Protein AF-A0A496QMP9-F1 (afdb_monomer_lite)

Radius of gyration: 12.94 Å; chains: 1; bounding box: 21×35×27 Å

Secondary structure (DSSP, 8-state):
---HHHHHHHHHHHHHHHHTT--EEEEEEEEEEETTEEEEEEEEEEEETTEEE---

pLDDT: mean 78.3, std 11.39, range [45.09, 94.44]

Structure (mmCIF, N/CA/C/O backbone):
data_AF-A0A496QMP9-F1
#
_entry.id   AF-A0A496QMP9-F1
#
loop_
_atom_site.group_PDB
_atom_site.id
_atom_site.type_symbol
_atom_site.label_atom_id
_atom_site.label_alt_id
_atom_site.label_comp_id
_atom_site.label_asym_id
_atom_site.label_entity_id
_atom_site.label_seq_id
_atom_site.pdbx_PDB_ins_code
_atom_site.Cartn_x
_atom_site.Cartn_y
_atom_site.Cartn_z
_atom_site.occupancy
_atom_site.B_iso_or_equiv
_atom_site.auth_seq_id
_atom_site.auth_comp_id
_atom_site.auth_asym_id
_atom_site.auth_atom_id
_atom_site.pdbx_PDB_model_num
ATOM 1 N N . GLY A 1 1 ? 7.121 10.240 -5.614 1.00 50.41 1 GLY A N 1
ATOM 2 C CA . GLY A 1 1 ? 8.593 10.230 -5.479 1.00 50.41 1 GLY A CA 1
ATOM 3 C C . GLY A 1 1 ? 8.866 10.960 -4.202 1.00 50.41 1 GLY A C 1
ATOM 4 O O . GLY A 1 1 ? 8.584 12.147 -4.193 1.00 50.41 1 GLY A O 1
ATOM 5 N N . PRO A 1 2 ? 9.286 10.263 -3.135 1.00 51.94 2 PRO A N 1
ATOM 6 C CA . PRO A 1 2 ? 8.664 10.363 -1.819 1.00 51.94 2 PRO A CA 1
ATOM 7 C C . PRO A 1 2 ? 8.777 11.781 -1.264 1.00 51.94 2 PRO A C 1
ATOM 9 O O . PRO A 1 2 ? 9.767 12.154 -0.636 1.00 51.94 2 PRO A O 1
ATOM 12 N N . GLY A 1 3 ? 7.768 12.596 -1.557 1.00 61.53 3 GLY A N 1
ATOM 13 C CA . GLY A 1 3 ? 7.649 13.937 -1.020 1.00 61.53 3 GLY A CA 1
ATOM 14 C C . GLY A 1 3 ? 7.140 13.902 0.418 1.00 61.53 3 GLY A C 1
ATOM 15 O O . GLY A 1 3 ? 6.445 12.977 0.832 1.00 61.53 3 GLY A O 1
ATOM 16 N N . LEU A 1 4 ? 7.415 14.968 1.172 1.00 62.00 4 LEU A N 1
ATOM 17 C CA . LEU A 1 4 ? 6.890 15.180 2.529 1.00 62.00 4 LEU A CA 1
ATOM 18 C C . LEU A 1 4 ? 5.355 14.996 2.604 1.00 62.00 4 LEU A C 1
ATOM 20 O O . LEU A 1 4 ? 4.834 14.492 3.594 1.00 62.00 4 LEU A O 1
ATOM 24 N N . LEU A 1 5 ? 4.635 15.363 1.534 1.00 63.84 5 LEU A N 1
ATOM 25 C CA . LEU A 1 5 ? 3.182 15.194 1.419 1.00 63.84 5 LEU A CA 1
ATOM 26 C C . LEU A 1 5 ? 2.754 13.731 1.239 1.00 63.84 5 LEU A C 1
ATOM 28 O O . LEU A 1 5 ? 1.755 13.336 1.833 1.00 63.84 5 LEU A O 1
ATOM 32 N N . GLU A 1 6 ? 3.514 12.921 0.492 1.00 69.00 6 GLU A N 1
ATOM 33 C CA . GLU A 1 6 ? 3.243 11.480 0.343 1.00 69.00 6 GLU A CA 1
ATOM 34 C C . GLU A 1 6 ? 3.348 10.785 1.708 1.00 69.00 6 GLU A C 1
ATOM 36 O O . GLU A 1 6 ? 2.477 10.004 2.080 1.00 69.00 6 GLU A O 1
ATOM 41 N N . GLN A 1 7 ? 4.348 11.147 2.519 1.00 75.38 7 GLN A N 1
ATOM 42 C CA . GLN A 1 7 ? 4.520 10.564 3.851 1.00 75.38 7 GLN A CA 1
ATOM 43 C C . GLN A 1 7 ? 3.408 10.967 4.832 1.00 75.38 7 GLN A C 1
ATOM 45 O O . GLN A 1 7 ? 2.933 10.134 5.607 1.00 75.38 7 GLN A O 1
ATOM 50 N N . CYS A 1 8 ? 2.951 12.221 4.791 1.00 80.38 8 CYS A N 1
ATOM 51 C CA . CYS A 1 8 ? 1.808 12.665 5.591 1.00 80.38 8 CYS A CA 1
ATOM 52 C C . CYS A 1 8 ? 0.500 11.977 5.164 1.00 80.38 8 CYS A C 1
ATOM 54 O O . CYS A 1 8 ? -0.253 11.537 6.034 1.00 80.38 8 CYS A O 1
ATOM 56 N N . CYS A 1 9 ? 0.248 11.841 3.856 1.00 77.88 9 CYS A N 1
ATOM 57 C CA . CYS A 1 9 ? -0.920 11.124 3.334 1.00 77.88 9 CYS A CA 1
ATOM 58 C C . CYS A 1 9 ? -0.900 9.644 3.722 1.00 77.88 9 CYS A C 1
ATOM 60 O O . CYS A 1 9 ? -1.906 9.142 4.219 1.00 77.88 9 CYS A O 1
ATOM 62 N N . HIS A 1 10 ? 0.243 8.967 3.578 1.00 78.31 10 HIS A N 1
ATOM 63 C CA . HIS A 1 10 ? 0.410 7.591 4.042 1.00 78.31 10 HIS A CA 1
ATOM 64 C C . HIS A 1 10 ? 0.086 7.474 5.533 1.00 78.31 10 HIS A C 1
ATOM 66 O O . HIS A 1 10 ? -0.743 6.661 5.928 1.00 78.31 10 HIS A O 1
ATOM 72 N N . ASN A 1 11 ? 0.645 8.337 6.380 1.00 83.75 11 ASN A N 1
ATOM 73 C CA . ASN A 1 11 ? 0.361 8.278 7.813 1.00 83.75 11 ASN A CA 1
ATOM 74 C C . ASN A 1 11 ? -1.131 8.479 8.123 1.00 83.75 11 ASN A C 1
ATOM 76 O O . ASN A 1 11 ? -1.694 7.714 8.902 1.00 83.75 11 ASN A O 1
ATOM 80 N N . ALA A 1 12 ? -1.790 9.456 7.497 1.00 85.62 12 ALA A N 1
ATOM 81 C CA . ALA A 1 12 ? -3.222 9.682 7.691 1.00 85.62 12 ALA A CA 1
ATOM 82 C C . ALA A 1 12 ? -4.060 8.466 7.256 1.00 85.62 12 ALA A C 1
ATOM 84 O O . ALA A 1 12 ? -4.920 8.002 8.006 1.00 85.62 12 ALA A O 1
ATOM 85 N N . LEU A 1 13 ? -3.760 7.904 6.082 1.00 82.44 13 LEU A N 1
ATOM 86 C CA . LEU A 1 13 ? -4.451 6.737 5.545 1.00 82.44 13 LEU A CA 1
ATOM 87 C C . LEU A 1 13 ?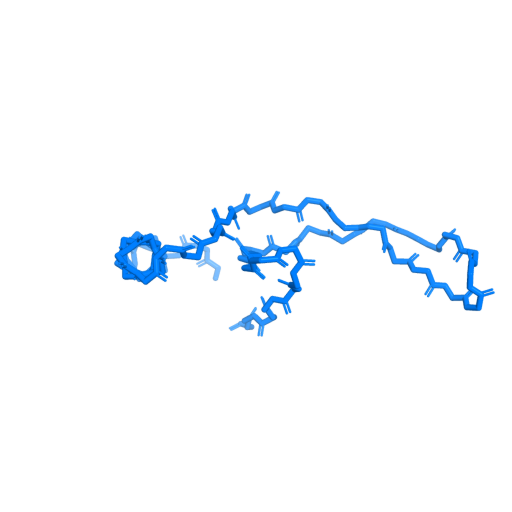 -4.22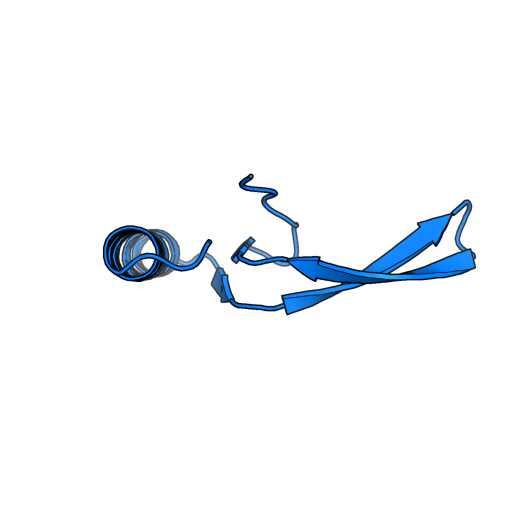1 5.487 6.405 1.00 82.44 13 LEU A C 1
ATOM 89 O O . LEU A 1 13 ? -5.155 4.723 6.630 1.00 82.44 13 LEU A O 1
ATOM 93 N N . TYR A 1 14 ? -3.014 5.304 6.950 1.00 83.44 14 TYR A N 1
ATOM 94 C CA . TYR A 1 14 ? -2.719 4.224 7.895 1.00 83.44 14 TYR A CA 1
ATOM 95 C C . TYR A 1 14 ? -3.664 4.247 9.092 1.00 83.44 14 TYR A C 1
ATOM 97 O O . TYR A 1 14 ? -4.258 3.225 9.436 1.00 83.44 14 TYR A O 1
ATOM 105 N N . TYR A 1 15 ? -3.783 5.412 9.733 1.00 87.38 15 TYR A N 1
ATOM 106 C CA . TYR A 1 15 ? -4.578 5.554 10.945 1.00 87.38 15 TYR A CA 1
ATOM 107 C C . TYR A 1 15 ? -6.065 5.360 10.667 1.00 87.38 15 TYR A C 1
ATOM 109 O O . TYR A 1 15 ? -6.738 4.731 11.482 1.00 87.38 15 TYR A O 1
ATOM 117 N N . GLU A 1 16 ? -6.568 5.796 9.510 1.00 87.25 16 GLU A N 1
ATOM 118 C CA . GLU A 1 16 ? -7.957 5.512 9.145 1.00 87.25 16 GLU A CA 1
ATOM 119 C C . GLU A 1 16 ? -8.211 4.037 8.844 1.00 87.25 16 GLU A C 1
ATOM 121 O O . GLU A 1 16 ? -9.184 3.451 9.314 1.00 87.25 16 GLU A O 1
ATOM 126 N N . LEU A 1 17 ? -7.309 3.378 8.122 1.00 85.00 17 LEU A N 1
ATOM 127 C CA . LEU A 1 17 ? -7.434 1.943 7.879 1.00 85.00 17 LEU A CA 1
ATOM 128 C C . LEU A 1 17 ? -7.374 1.149 9.195 1.00 85.00 17 LEU A C 1
ATOM 130 O O . LEU A 1 17 ? -8.150 0.210 9.380 1.00 85.00 17 LEU A O 1
ATOM 134 N N . ALA A 1 18 ? -6.518 1.560 10.133 1.00 84.62 18 ALA A N 1
ATOM 135 C CA . ALA A 1 18 ? -6.446 0.978 11.470 1.00 84.62 18 ALA A CA 1
ATOM 136 C C . ALA A 1 18 ? -7.728 1.229 12.288 1.00 84.62 18 ALA A C 1
ATOM 138 O O . ALA A 1 18 ? -8.211 0.311 12.952 1.00 84.62 18 ALA A O 1
ATOM 139 N N . SER A 1 19 ? -8.311 2.430 12.201 1.00 89.00 19 SER A N 1
ATOM 140 C CA . SER A 1 19 ? -9.615 2.784 12.793 1.00 89.00 19 SER A CA 1
ATOM 141 C C . SER A 1 19 ? -10.735 1.865 12.285 1.00 89.00 19 SER A C 1
ATOM 143 O O . SER A 1 19 ? -11.575 1.396 13.055 1.00 89.00 19 SER A O 1
ATOM 145 N N . LEU A 1 20 ? -10.675 1.483 11.008 1.00 87.50 20 LEU A N 1
ATOM 146 C CA . LEU A 1 20 ? -11.587 0.523 10.382 1.00 87.50 20 LEU A CA 1
ATOM 147 C C . LEU A 1 20 ? -11.254 -0.953 10.688 1.00 87.50 20 LEU A C 1
ATOM 149 O O . LEU A 1 20 ? -11.860 -1.850 10.101 1.00 87.50 20 LEU A O 1
ATOM 153 N N . SER A 1 21 ? -10.310 -1.231 11.597 1.00 86.50 21 SER A N 1
ATOM 154 C CA . SER A 1 21 ? -9.811 -2.581 11.922 1.00 86.50 21 SER A CA 1
ATOM 155 C C . SER A 1 21 ? -9.229 -3.342 10.719 1.00 86.50 21 SER A C 1
ATOM 157 O O . SER A 1 21 ? -9.232 -4.575 10.687 1.00 86.50 21 SER A O 1
ATOM 159 N N . LEU A 1 22 ? -8.722 -2.620 9.716 1.00 84.06 22 LEU A N 1
ATOM 160 C CA . LEU A 1 22 ? -8.062 -3.195 8.546 1.00 84.06 22 LEU A CA 1
ATOM 161 C C . LEU A 1 22 ? -6.558 -3.315 8.809 1.00 84.06 22 LEU A C 1
ATOM 163 O O . LEU A 1 22 ? -5.930 -2.423 9.377 1.00 84.06 22 LEU A O 1
ATOM 167 N N . GLN A 1 23 ? -5.954 -4.418 8.363 1.00 81.75 23 GLN A N 1
ATOM 168 C CA . GLN A 1 23 ? -4.501 -4.585 8.432 1.00 81.75 23 GLN A CA 1
ATOM 169 C C . GLN A 1 23 ? -3.849 -3.839 7.275 1.00 81.75 23 GLN A C 1
ATOM 171 O O . GLN A 1 23 ? -3.812 -4.357 6.158 1.00 81.75 23 GLN A O 1
ATOM 176 N N . ALA A 1 24 ? -3.342 -2.641 7.550 1.00 82.25 24 ALA A N 1
ATOM 177 C CA . ALA A 1 24 ? -2.529 -1.870 6.622 1.00 82.25 24 ALA A CA 1
ATOM 178 C C . ALA A 1 24 ? -1.031 -2.135 6.857 1.00 82.25 24 ALA A C 1
ATOM 180 O O . ALA A 1 24 ? -0.588 -2.250 7.999 1.00 82.25 24 ALA A O 1
ATOM 181 N N . GLY A 1 25 ? -0.245 -2.227 5.787 1.00 77.81 25 GLY A N 1
ATOM 182 C CA . GLY A 1 25 ? 1.209 -2.369 5.838 1.00 77.81 25 GLY A CA 1
ATOM 183 C C . GLY A 1 25 ? 1.884 -1.594 4.712 1.00 77.81 25 GLY A C 1
ATOM 184 O O . GLY A 1 25 ? 1.354 -1.535 3.605 1.00 77.81 25 GLY A O 1
ATOM 185 N N . TYR A 1 26 ? 3.050 -1.019 5.004 1.00 77.31 26 TYR A N 1
ATOM 186 C CA . TYR A 1 26 ? 3.845 -0.233 4.057 1.00 77.31 26 TYR A CA 1
ATOM 187 C C . TYR A 1 26 ? 5.016 -1.029 3.500 1.00 77.31 26 TYR A C 1
ATOM 189 O O . TYR A 1 26 ? 5.569 -1.872 4.209 1.00 77.31 26 TYR A O 1
ATOM 197 N N . ASN A 1 27 ? 5.429 -0.713 2.267 1.00 76.50 27 ASN A N 1
ATOM 198 C CA . ASN A 1 27 ? 6.573 -1.348 1.597 1.00 76.50 27 ASN A CA 1
ATOM 199 C C . ASN A 1 27 ? 6.505 -2.880 1.667 1.00 76.50 27 ASN A C 1
ATOM 201 O O . ASN A 1 27 ? 7.485 -3.565 1.971 1.00 76.50 27 ASN A O 1
ATOM 205 N N . ALA A 1 28 ? 5.310 -3.420 1.449 1.00 79.75 28 ALA A N 1
ATOM 206 C CA . ALA A 1 28 ? 5.050 -4.834 1.631 1.00 79.75 28 ALA A CA 1
ATOM 207 C C . ALA A 1 28 ? 5.543 -5.615 0.400 1.00 79.75 28 ALA A C 1
ATOM 209 O O . ALA A 1 28 ? 5.166 -5.273 -0.727 1.00 79.75 28 ALA A O 1
ATOM 210 N N . PRO A 1 29 ? 6.372 -6.661 0.582 1.00 83.00 29 PRO A N 1
ATOM 211 C CA . PRO A 1 29 ? 6.814 -7.498 -0.521 1.00 83.00 29 PRO A CA 1
ATOM 212 C C . PRO A 1 29 ? 5.687 -8.428 -0.977 1.00 83.00 29 PRO A C 1
ATOM 214 O O . PRO A 1 29 ? 5.061 -9.124 -0.177 1.00 83.00 29 PRO A O 1
ATOM 217 N N . PHE A 1 30 ? 5.483 -8.496 -2.287 1.00 84.06 30 PHE A N 1
ATOM 218 C CA . PHE A 1 30 ? 4.559 -9.406 -2.949 1.00 84.06 30 PHE A CA 1
ATOM 219 C C . PHE A 1 30 ? 5.293 -10.247 -3.980 1.00 84.06 30 PHE A C 1
ATOM 221 O O . PHE A 1 30 ? 6.094 -9.737 -4.763 1.00 84.06 30 PHE A O 1
ATOM 228 N N . SER A 1 31 ? 4.984 -11.542 -4.012 1.00 86.50 31 SER A N 1
ATOM 229 C CA . SER A 1 31 ? 5.411 -12.400 -5.112 1.00 86.50 31 SER A CA 1
ATOM 230 C C . SER A 1 31 ? 4.455 -12.217 -6.287 1.00 86.50 31 SER A C 1
ATOM 232 O O . SER A 1 31 ? 3.237 -12.325 -6.140 1.00 86.50 31 SER A O 1
ATOM 234 N N . VAL A 1 32 ? 5.014 -11.904 -7.450 1.00 85.44 32 VAL A N 1
ATOM 235 C CA . VAL A 1 32 ? 4.279 -11.822 -8.707 1.00 85.44 32 VAL A CA 1
ATOM 236 C C . VAL A 1 32 ? 4.303 -13.209 -9.328 1.00 85.44 32 VAL A C 1
ATOM 238 O O . VAL A 1 32 ? 5.383 -13.726 -9.610 1.00 85.44 32 VAL A O 1
ATOM 241 N N . CYS A 1 33 ? 3.130 -13.800 -9.559 1.00 88.12 33 CYS A N 1
ATOM 242 C CA . CYS A 1 33 ? 3.014 -15.123 -10.167 1.00 88.12 33 CYS A CA 1
ATOM 243 C C . CYS A 1 33 ? 2.338 -15.055 -11.543 1.00 88.12 33 CYS A C 1
ATOM 245 O O . CYS A 1 33 ? 1.294 -14.421 -11.697 1.00 88.12 33 CYS A O 1
ATOM 247 N N . TYR A 1 34 ? 2.880 -15.767 -12.531 1.00 87.19 34 TYR A N 1
ATOM 248 C CA . TYR A 1 34 ? 2.247 -16.007 -13.825 1.00 87.19 34 TYR A CA 1
ATOM 249 C C . TYR A 1 34 ? 1.871 -17.483 -13.932 1.00 87.19 34 TYR A C 1
ATOM 251 O O . TYR A 1 34 ? 2.732 -18.353 -13.868 1.00 87.19 34 TYR A O 1
ATOM 259 N N . LYS A 1 35 ? 0.574 -17.779 -14.086 1.00 91.06 35 LYS A N 1
ATOM 260 C CA . LYS A 1 35 ? 0.053 -19.162 -14.132 1.00 91.06 35 LYS A CA 1
ATOM 261 C C . LYS A 1 35 ? 0.487 -20.033 -12.937 1.00 91.06 35 LYS A C 1
ATOM 263 O O . LYS A 1 35 ? 0.682 -21.231 -13.086 1.00 91.06 35 LYS A O 1
ATOM 268 N N . GLY A 1 36 ? 0.614 -19.428 -11.756 1.00 89.25 36 GLY A N 1
ATOM 269 C CA . GLY A 1 36 ? 1.055 -20.113 -10.535 1.00 89.25 36 GLY A CA 1
ATOM 270 C C . GLY A 1 36 ? 2.571 -20.125 -10.321 1.00 89.25 36 GLY A C 1
ATOM 271 O O . GLY A 1 36 ? 3.002 -20.352 -9.198 1.00 89.25 36 GLY A O 1
ATOM 272 N N . GLU A 1 37 ? 3.367 -19.784 -11.337 1.00 91.69 37 GLU A N 1
ATOM 273 C CA . GLU A 1 37 ? 4.828 -19.723 -11.243 1.00 91.69 37 GLU A CA 1
ATOM 274 C C . GLU A 1 37 ? 5.287 -18.337 -10.789 1.00 91.69 37 GLU A C 1
ATOM 276 O O . GLU A 1 37 ? 4.879 -17.332 -11.375 1.00 91.69 37 GLU A O 1
ATOM 281 N N . ALA A 1 38 ? 6.143 -18.262 -9.769 1.00 91.00 38 ALA A N 1
ATOM 282 C CA . ALA A 1 38 ? 6.710 -16.996 -9.308 1.00 91.00 38 ALA A CA 1
ATOM 283 C C . ALA A 1 38 ? 7.651 -16.412 -10.377 1.00 91.00 38 ALA A C 1
ATOM 285 O O . ALA A 1 38 ? 8.687 -16.991 -10.694 1.00 91.00 38 ALA A O 1
ATOM 286 N N . VAL A 1 39 ? 7.295 -15.249 -10.925 1.00 94.44 39 VAL A N 1
ATOM 287 C CA . VAL A 1 39 ? 8.052 -14.544 -11.975 1.00 94.44 39 VAL A CA 1
ATOM 288 C C . VAL A 1 39 ? 8.794 -13.312 -11.461 1.00 94.44 39 VAL A C 1
ATOM 290 O O . VAL A 1 39 ? 9.584 -12.724 -12.195 1.00 94.44 39 VAL A O 1
ATOM 293 N N . GLY A 1 40 ? 8.567 -12.906 -10.210 1.00 88.88 40 GLY A N 1
ATOM 294 C CA . GLY A 1 40 ? 9.290 -11.789 -9.612 1.00 88.88 40 GLY A CA 1
ATOM 295 C C . GLY A 1 40 ? 8.771 -11.369 -8.243 1.00 88.88 40 GLY A C 1
ATOM 296 O O . GLY A 1 40 ? 7.838 -11.958 -7.695 1.00 88.88 40 GLY A O 1
ATOM 297 N N . GLY A 1 41 ? 9.397 -10.328 -7.699 1.00 84.94 41 GLY A N 1
ATOM 298 C CA . GLY A 1 41 ? 8.960 -9.635 -6.492 1.00 84.94 41 GLY A CA 1
ATOM 299 C C . GLY A 1 41 ? 8.556 -8.200 -6.818 1.00 84.94 41 GLY A C 1
ATOM 300 O O . GLY A 1 41 ? 9.224 -7.531 -7.604 1.00 84.94 41 GLY A O 1
ATOM 301 N N . TYR A 1 42 ? 7.473 -7.734 -6.212 1.00 83.88 42 TYR A N 1
ATOM 302 C CA . TYR A 1 42 ? 7.012 -6.353 -6.269 1.00 83.88 42 TYR A CA 1
ATOM 303 C C . TYR A 1 42 ? 6.891 -5.821 -4.845 1.00 83.88 42 TYR A C 1
ATOM 305 O O . TYR A 1 42 ? 6.346 -6.502 -3.980 1.00 83.88 42 TYR A O 1
ATOM 313 N N . PHE A 1 43 ? 7.395 -4.618 -4.594 1.00 79.56 43 PHE A N 1
ATOM 314 C CA . PHE A 1 43 ? 7.169 -3.924 -3.331 1.00 79.56 43 PHE A CA 1
ATOM 315 C C . PHE A 1 43 ? 6.021 -2.949 -3.540 1.00 79.56 43 PHE A C 1
ATOM 317 O O . PHE A 1 43 ? 6.141 -2.028 -4.343 1.00 79.56 43 PHE A O 1
ATOM 324 N N . ALA A 1 44 ? 4.906 -3.189 -2.852 1.00 78.12 44 ALA A N 1
ATOM 325 C CA . ALA A 1 44 ? 3.784 -2.264 -2.855 1.00 78.12 44 ALA A CA 1
ATOM 326 C C . ALA A 1 44 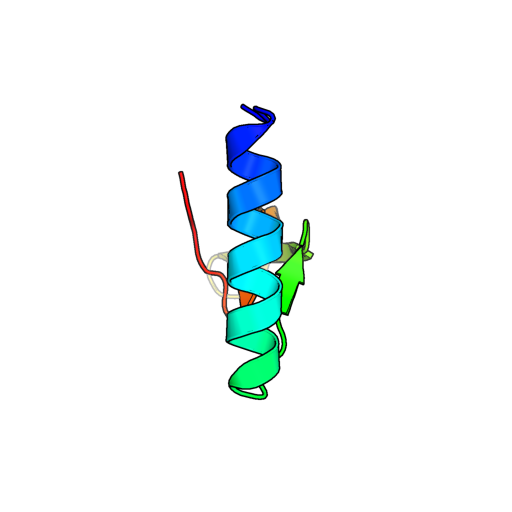? 3.998 -1.209 -1.771 1.00 78.12 44 ALA A C 1
ATOM 328 O O . ALA A 1 44 ? 4.288 -1.563 -0.623 1.00 78.12 44 ALA A O 1
ATOM 329 N N . ASP A 1 45 ? 3.794 0.061 -2.112 1.00 76.88 45 ASP A N 1
ATOM 330 C CA . ASP A 1 45 ? 3.843 1.162 -1.151 1.00 76.88 45 ASP A CA 1
ATOM 331 C C . ASP A 1 45 ? 2.826 0.964 -0.022 1.00 76.88 45 ASP A C 1
ATOM 333 O O . ASP A 1 45 ? 3.184 1.132 1.142 1.00 76.88 45 ASP A O 1
ATOM 337 N N . LEU A 1 46 ? 1.611 0.494 -0.341 1.00 77.88 46 LEU A N 1
ATOM 338 C CA . LEU A 1 46 ? 0.559 0.183 0.626 1.00 77.88 46 LEU A CA 1
ATOM 339 C C . LEU A 1 46 ? -0.137 -1.155 0.322 1.00 77.88 46 LEU A C 1
ATOM 341 O O . LEU A 1 46 ? -0.563 -1.449 -0.795 1.00 77.88 46 LEU A O 1
ATOM 345 N N . ALA A 1 47 ? -0.324 -1.961 1.360 1.00 81.12 47 ALA A N 1
ATOM 346 C CA . ALA A 1 47 ? -1.099 -3.192 1.328 1.00 81.12 47 ALA A CA 1
ATOM 347 C C . ALA A 1 47 ? -2.174 -3.167 2.409 1.00 81.12 47 ALA A C 1
ATOM 349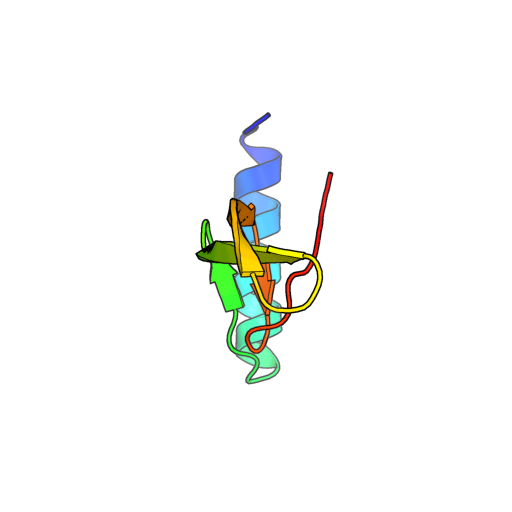 O O . ALA A 1 47 ? -1.879 -2.837 3.554 1.00 81.12 47 ALA A O 1
ATOM 350 N N . VAL A 1 48 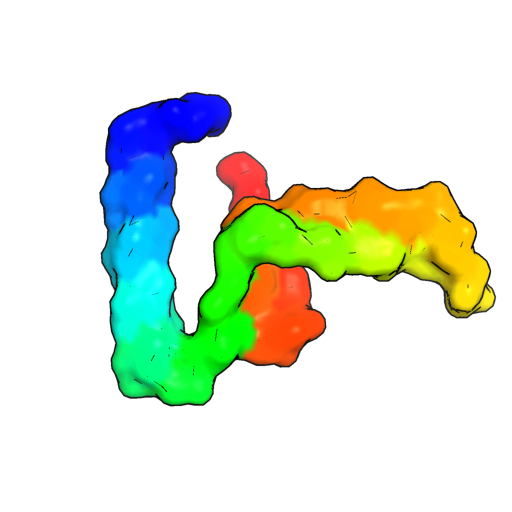? -3.401 -3.575 2.075 1.00 82.06 48 VAL A N 1
ATOM 351 C CA . VAL A 1 48 ? -4.522 -3.616 3.024 1.00 82.06 48 VAL A CA 1
ATOM 352 C C . VAL A 1 48 ? -5.179 -4.987 2.996 1.00 82.06 48 VAL A C 1
ATOM 354 O O . VAL A 1 48 ? -5.549 -5.491 1.938 1.00 82.06 48 VAL A O 1
ATOM 357 N N . ASN A 1 49 ? -5.334 -5.624 4.158 1.00 82.25 49 ASN A N 1
ATOM 358 C CA . ASN A 1 49 ? -5.928 -6.959 4.302 1.00 82.25 49 ASN A CA 1
ATOM 359 C C . ASN A 1 49 ? -5.287 -8.016 3.384 1.00 82.25 49 ASN A C 1
ATOM 361 O O . ASN A 1 49 ? -5.977 -8.873 2.825 1.00 82.25 49 ASN A O 1
ATOM 365 N N . ARG A 1 50 ? -3.958 -7.951 3.214 1.00 70.62 50 ARG A N 1
ATOM 366 C CA . ARG A 1 50 ? -3.174 -8.804 2.294 1.00 70.62 50 ARG A CA 1
ATOM 367 C C . ARG A 1 50 ? -3.591 -8.691 0.819 1.00 70.62 50 ARG A C 1
ATOM 369 O O . ARG A 1 50 ? -3.209 -9.531 0.008 1.00 70.62 50 ARG A O 1
ATOM 376 N N . LYS A 1 51 ? -4.362 -7.664 0.466 1.00 71.81 51 LYS A N 1
ATOM 377 C CA . LYS A 1 51 ? -4.650 -7.267 -0.910 1.00 71.81 51 LYS A CA 1
ATOM 378 C C . LYS A 1 51 ? -3.804 -6.039 -1.236 1.00 71.81 51 LYS A C 1
ATOM 380 O O . LYS A 1 51 ? -3.627 -5.153 -0.401 1.00 71.81 51 LYS A O 1
ATOM 385 N N . ILE A 1 52 ? -3.246 -6.023 -2.439 1.00 64.62 52 ILE A N 1
ATOM 386 C CA . ILE A 1 52 ? -2.433 -4.908 -2.925 1.00 64.62 52 ILE A CA 1
ATOM 387 C C . ILE A 1 52 ? -3.380 -3.760 -3.273 1.00 64.62 52 ILE A C 1
ATOM 389 O O . ILE A 1 52 ? -4.324 -3.967 -4.039 1.00 64.62 52 ILE A O 1
ATOM 393 N N . ILE A 1 53 ? -3.126 -2.567 -2.736 1.00 64.75 53 ILE A N 1
ATOM 394 C CA . ILE A 1 53 ? -3.695 -1.329 -3.267 1.00 64.75 53 ILE A CA 1
ATOM 395 C C . ILE A 1 53 ? -2.561 -0.666 -4.042 1.00 64.75 53 ILE A C 1
ATOM 397 O O . ILE A 1 53 ? -1.547 -0.297 -3.463 1.00 64.75 53 ILE A O 1
ATOM 401 N N . ILE A 1 54 ? -2.684 -0.606 -5.366 1.00 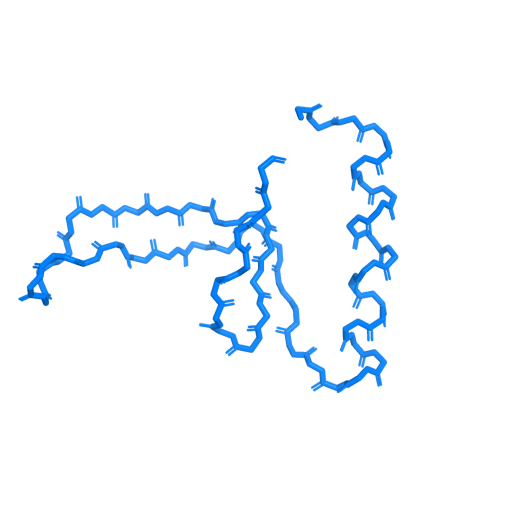53.72 54 ILE A N 1
ATOM 402 C CA . ILE A 1 54 ? -1.688 0.073 -6.197 1.00 53.72 54 ILE A CA 1
ATOM 403 C C . ILE A 1 54 ? -2.061 1.550 -6.220 1.00 53.72 54 ILE A C 1
ATOM 405 O O . ILE A 1 54 ? -3.086 1.907 -6.801 1.00 53.72 54 ILE A O 1
ATOM 409 N N . GLU A 1 55 ? -1.219 2.388 -5.630 1.00 54.09 55 GLU A N 1
ATOM 410 C CA . GLU A 1 55 ? -1.229 3.830 -5.863 1.00 54.09 55 GLU A CA 1
ATOM 411 C C . GLU A 1 55 ? 0.008 4.189 -6.703 1.00 54.09 55 GLU A C 1
ATOM 413 O O . GLU A 1 55 ? 1.054 3.551 -6.573 1.00 54.09 55 GLU A O 1
ATOM 418 N N . LYS A 1 56 ? -0.160 5.102 -7.665 1.00 45.09 56 LYS A N 1
ATOM 419 C CA . LYS A 1 56 ? 0.864 5.525 -8.634 1.00 45.09 56 LYS A CA 1
ATOM 420 C C . LYS A 1 56 ? 1.446 6.874 -8.253 1.00 45.09 56 LYS A C 1
ATOM 422 O O . LYS A 1 56 ? 0.633 7.738 -7.865 1.00 45.09 56 LYS A O 1
#

Sequence (56 aa):
GPGLLEQCCHNALYYELASLSLQAGYNAPFSVCYKGEAVGGYFADLAVNRKIIIEK

Foldseek 3Di:
DDDPVNVVVVVVVVVVCVVVVKDKDAQDKDFDDDPNHGPDIDGARMDINNHGDHDD